Protein AF-A0A927Z178-F1 (afdb_monomer_lite)

Structure (mmCIF, N/CA/C/O backbone):
data_AF-A0A927Z178-F1
#
_entry.id   AF-A0A927Z178-F1
#
loop_
_atom_site.group_PDB
_atom_site.id
_atom_site.type_symbol
_atom_site.label_atom_id
_atom_site.label_alt_id
_atom_site.label_comp_id
_atom_site.label_asym_id
_atom_site.label_entity_id
_atom_site.label_seq_id
_atom_site.pdbx_PDB_ins_code
_atom_site.Cartn_x
_atom_site.Cartn_y
_atom_site.Cartn_z
_atom_site.occupancy
_atom_site.B_iso_or_equiv
_atom_site.auth_seq_id
_atom_site.auth_comp_id
_atom_site.auth_asym_id
_atom_site.auth_atom_id
_atom_site.pdbx_PDB_model_num
ATOM 1 N N . MET A 1 1 ? 0.555 -9.175 7.198 1.00 87.00 1 MET A N 1
ATOM 2 C CA . MET A 1 1 ? -0.044 -7.856 7.503 1.00 87.00 1 MET A CA 1
ATOM 3 C C . MET A 1 1 ? -0.631 -7.259 6.215 1.00 87.00 1 MET A C 1
ATOM 5 O O . MET A 1 1 ? -0.418 -7.835 5.148 1.00 87.00 1 MET A O 1
ATOM 9 N N . LEU A 1 2 ? -1.438 -6.190 6.300 1.00 92.81 2 LEU A N 1
ATOM 10 C CA . LEU A 1 2 ? -2.242 -5.662 5.179 1.00 92.81 2 LEU A CA 1
ATOM 11 C C . LEU A 1 2 ? -1.410 -5.178 3.979 1.00 92.81 2 LEU A C 1
ATOM 13 O O . LEU A 1 2 ? -1.779 -5.439 2.836 1.00 92.81 2 LEU A O 1
ATOM 17 N N . GLY A 1 3 ? -0.276 -4.519 4.211 1.00 95.38 3 GLY A N 1
ATOM 18 C CA . GLY A 1 3 ? 0.617 -4.073 3.141 1.00 95.38 3 GLY A CA 1
ATOM 19 C C . GLY A 1 3 ? 1.133 -5.235 2.289 1.00 95.38 3 GLY A C 1
ATOM 20 O O . GLY A 1 3 ? 1.122 -5.150 1.063 1.00 95.38 3 GLY A O 1
ATOM 21 N N . THR A 1 4 ? 1.476 -6.362 2.916 1.00 94.50 4 THR A N 1
ATOM 22 C CA . THR A 1 4 ? 1.897 -7.588 2.216 1.00 94.50 4 THR A CA 1
ATOM 23 C C . THR A 1 4 ? 0.761 -8.185 1.382 1.00 94.50 4 THR A C 1
ATOM 25 O O . THR A 1 4 ? 0.989 -8.594 0.246 1.00 94.50 4 THR A O 1
ATOM 28 N N . VAL A 1 5 ? -0.475 -8.193 1.900 1.00 94.94 5 VAL A N 1
ATOM 29 C CA . VAL A 1 5 ? -1.657 -8.657 1.144 1.00 94.94 5 VAL A CA 1
ATOM 30 C C . VAL A 1 5 ? -1.853 -7.816 -0.117 1.00 94.94 5 VAL A C 1
ATOM 32 O O . VAL A 1 5 ? -2.030 -8.360 -1.207 1.00 94.94 5 VAL A O 1
ATOM 35 N N . ILE A 1 6 ? -1.774 -6.491 0.020 1.00 96.69 6 ILE A N 1
ATOM 36 C CA . ILE A 1 6 ? -1.900 -5.558 -1.103 1.00 96.69 6 ILE A CA 1
ATOM 37 C C . ILE A 1 6 ? -0.756 -5.770 -2.103 1.00 96.69 6 ILE A C 1
ATOM 39 O O . ILE A 1 6 ? -0.992 -5.817 -3.310 1.00 96.69 6 ILE A O 1
ATOM 43 N N . LYS A 1 7 ? 0.480 -5.941 -1.618 1.00 97.06 7 LYS A N 1
ATOM 44 C CA . LYS A 1 7 ? 1.656 -6.199 -2.458 1.00 97.06 7 LYS A CA 1
ATOM 45 C C . LYS A 1 7 ? 1.487 -7.468 -3.292 1.00 97.06 7 LYS A C 1
ATOM 47 O O . LYS A 1 7 ? 1.749 -7.437 -4.492 1.00 97.06 7 LYS A O 1
ATOM 52 N N . ASN A 1 8 ? 1.027 -8.553 -2.673 1.00 95.44 8 ASN A N 1
ATOM 53 C CA . ASN A 1 8 ? 0.785 -9.816 -3.365 1.00 95.44 8 ASN A CA 1
ATOM 54 C C . ASN A 1 8 ? -0.306 -9.653 -4.423 1.00 95.44 8 ASN A C 1
ATOM 56 O O . ASN A 1 8 ? -0.086 -10.016 -5.569 1.00 95.44 8 ASN A O 1
ATOM 60 N N . TYR A 1 9 ? -1.415 -8.985 -4.091 1.00 96.75 9 TYR A N 1
ATOM 61 C CA . TYR A 1 9 ? -2.468 -8.694 -5.066 1.00 96.75 9 TYR A CA 1
ATOM 62 C C . TYR A 1 9 ? -1.954 -7.917 -6.289 1.00 96.75 9 TYR A C 1
ATOM 64 O O . TYR A 1 9 ? -2.296 -8.249 -7.424 1.00 96.75 9 TYR A O 1
ATOM 72 N N . ILE A 1 10 ? -1.116 -6.897 -6.074 1.00 97.75 10 ILE A N 1
ATOM 73 C CA . ILE A 1 10 ? -0.498 -6.122 -7.159 1.00 97.75 10 ILE A CA 1
ATOM 74 C C . ILE A 1 10 ? 0.353 -7.031 -8.055 1.00 97.75 10 ILE A C 1
ATOM 76 O O . ILE A 1 10 ? 0.218 -6.973 -9.278 1.00 97.75 10 ILE A O 1
ATOM 80 N N . ASN A 1 11 ? 1.186 -7.885 -7.455 1.00 97.19 11 ASN A N 1
ATOM 81 C CA . ASN A 1 11 ? 2.058 -8.804 -8.186 1.00 97.19 11 ASN A CA 1
ATOM 82 C C . ASN A 1 11 ? 1.256 -9.858 -8.969 1.00 97.19 11 ASN A C 1
ATOM 84 O O . ASN A 1 11 ? 1.506 -10.048 -10.157 1.00 97.19 11 ASN A O 1
ATOM 88 N N . ASP A 1 12 ? 0.254 -10.477 -8.342 1.00 97.12 12 ASP A N 1
ATOM 89 C CA . ASP A 1 12 ? -0.584 -11.525 -8.941 1.00 97.12 12 ASP A CA 1
ATOM 90 C C . ASP A 1 12 ? -1.393 -11.009 -10.141 1.00 97.12 12 ASP A C 1
ATOM 92 O O . ASP A 1 12 ? -1.711 -11.753 -11.067 1.00 97.12 12 ASP A O 1
ATOM 96 N N . LYS A 1 13 ? -1.727 -9.713 -10.143 1.00 97.12 13 LYS A N 1
ATOM 97 C CA . LYS A 1 13 ? -2.418 -9.038 -11.250 1.00 97.12 13 LYS A CA 1
ATOM 98 C C . LYS A 1 13 ? -1.472 -8.463 -12.308 1.00 97.12 13 LYS A C 1
ATOM 100 O O . LYS A 1 13 ? -1.956 -7.868 -13.270 1.00 97.12 13 LYS A O 1
ATOM 105 N N . GLY A 1 14 ? -0.154 -8.596 -12.142 1.00 97.56 14 GLY A N 1
ATOM 106 C CA . GLY A 1 14 ? 0.838 -7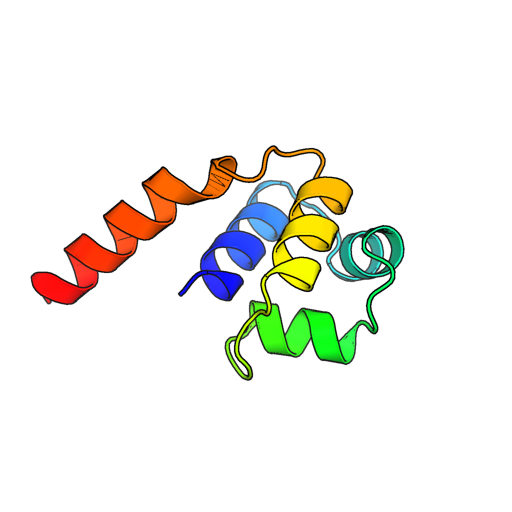.995 -13.040 1.00 97.56 14 GLY A CA 1
ATOM 107 C C . GLY A 1 14 ? 0.796 -6.462 -13.053 1.00 97.56 14 GLY A C 1
ATOM 108 O O . GLY A 1 14 ? 1.147 -5.835 -14.052 1.00 97.56 14 GLY A O 1
ATOM 109 N N . LEU A 1 15 ? 0.322 -5.841 -11.967 1.00 97.88 15 LEU A N 1
ATOM 110 C CA . LEU A 1 15 ? 0.210 -4.391 -11.846 1.00 97.88 15 LEU A CA 1
ATOM 111 C C . LEU A 1 15 ? 1.553 -3.775 -11.437 1.00 97.88 15 LEU A C 1
ATOM 113 O O . LEU A 1 15 ? 2.319 -4.332 -10.653 1.00 97.88 15 LEU A O 1
ATOM 117 N N . ILE A 1 16 ? 1.825 -2.568 -11.932 1.00 97.44 16 ILE A N 1
ATOM 118 C CA . ILE A 1 16 ? 3.072 -1.854 -11.644 1.00 97.44 16 ILE A CA 1
ATOM 119 C C . ILE A 1 16 ? 2.889 -0.988 -10.390 1.00 97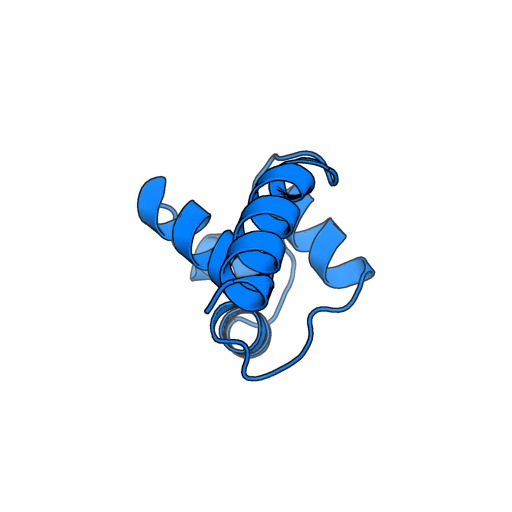.44 16 ILE A C 1
ATOM 121 O O . ILE A 1 16 ? 2.112 -0.033 -10.407 1.00 97.44 16 ILE A O 1
ATOM 125 N N . GLN A 1 17 ? 3.647 -1.270 -9.323 1.00 97.31 17 GLN A N 1
ATOM 126 C CA . GLN A 1 17 ? 3.559 -0.557 -8.035 1.00 97.31 17 GLN A CA 1
ATOM 127 C C . GLN A 1 17 ? 3.686 0.968 -8.174 1.00 97.31 17 GLN A C 1
ATOM 129 O O . GLN A 1 17 ? 2.904 1.699 -7.569 1.00 97.31 17 GLN A O 1
ATOM 134 N N . SER A 1 18 ? 4.606 1.457 -9.014 1.00 97.75 18 SER A N 1
ATOM 135 C CA . SER A 1 18 ? 4.777 2.899 -9.250 1.00 97.75 18 SER A CA 1
ATOM 136 C C . SER A 1 18 ? 3.541 3.558 -9.861 1.00 97.75 18 SER A C 1
ATOM 138 O O . SER A 1 18 ? 3.190 4.667 -9.469 1.00 97.75 18 SER A O 1
ATOM 140 N N . ARG A 1 19 ? 2.823 2.854 -10.744 1.00 98.44 19 ARG A N 1
ATOM 141 C CA . ARG A 1 19 ? 1.561 3.335 -11.323 1.00 98.44 19 ARG A CA 1
ATOM 142 C C . ARG A 1 19 ? 0.427 3.352 -10.305 1.00 98.44 19 ARG A C 1
ATOM 144 O O . ARG A 1 19 ? -0.424 4.233 -10.363 1.00 98.44 19 ARG A O 1
ATOM 151 N N . ILE A 1 20 ? 0.402 2.401 -9.371 1.00 98.50 20 ILE A N 1
ATOM 152 C CA . ILE A 1 20 ? -0.592 2.398 -8.290 1.00 98.50 20 ILE A CA 1
ATOM 153 C C . ILE A 1 20 ? -0.320 3.535 -7.301 1.00 98.50 20 ILE A C 1
ATOM 155 O O . ILE A 1 20 ? -1.255 4.238 -6.933 1.00 98.50 20 ILE A O 1
ATOM 159 N N . ALA A 1 21 ? 0.942 3.773 -6.934 1.00 98.50 21 ALA A N 1
ATOM 160 C CA . ALA A 1 21 ? 1.322 4.897 -6.077 1.00 98.50 21 ALA A CA 1
ATOM 161 C C . ALA A 1 21 ? 0.948 6.254 -6.704 1.00 98.50 21 ALA A C 1
ATOM 163 O O . ALA A 1 21 ? 0.373 7.105 -6.027 1.00 98.50 21 ALA A O 1
ATOM 164 N N . GLU A 1 22 ? 1.204 6.419 -8.007 1.00 98.56 22 GLU A N 1
ATOM 165 C CA . GLU A 1 22 ? 0.804 7.595 -8.791 1.00 98.56 22 GLU A CA 1
ATOM 166 C C . GLU A 1 22 ? -0.719 7.810 -8.739 1.00 98.56 22 GLU A C 1
ATOM 168 O O . GLU A 1 22 ? -1.179 8.881 -8.347 1.00 98.56 22 GLU A O 1
ATOM 173 N N . LYS A 1 23 ? -1.515 6.769 -9.025 1.00 98.38 23 LYS A N 1
ATOM 174 C CA . LYS A 1 23 ? -2.989 6.822 -8.946 1.00 98.38 23 LYS A CA 1
ATOM 175 C C . LYS A 1 23 ? -3.514 7.104 -7.537 1.00 98.38 23 LYS A C 1
ATOM 177 O O . LYS A 1 23 ? -4.537 7.764 -7.387 1.00 98.38 23 LYS A O 1
ATOM 182 N N . ALA A 1 24 ? -2.829 6.605 -6.510 1.00 98.06 24 ALA A N 1
ATOM 183 C CA . ALA A 1 24 ? -3.172 6.850 -5.113 1.00 98.06 24 ALA A CA 1
ATOM 184 C C . ALA A 1 24 ? -2.746 8.251 -4.633 1.00 98.06 24 ALA A C 1
ATOM 186 O O . ALA A 1 24 ? -3.055 8.622 -3.499 1.00 98.06 24 ALA A O 1
ATOM 187 N N . ASN A 1 25 ? -2.040 9.026 -5.468 1.00 98.00 25 ASN A N 1
ATOM 188 C CA . ASN A 1 25 ? -1.399 10.286 -5.101 1.00 98.00 25 ASN A CA 1
ATOM 189 C C . ASN A 1 25 ? -0.510 10.126 -3.852 1.00 98.00 25 ASN A C 1
ATOM 191 O O . ASN A 1 25 ? -0.645 10.847 -2.858 1.00 98.00 25 ASN A O 1
ATOM 195 N N . MET A 1 26 ? 0.352 9.107 -3.879 1.00 97.81 26 MET A N 1
ATOM 196 C CA . MET A 1 26 ? 1.266 8.760 -2.794 1.00 97.81 26 MET A CA 1
ATOM 197 C C . MET A 1 26 ? 2.714 8.766 -3.287 1.00 97.81 26 MET A C 1
ATOM 199 O O . MET A 1 26 ? 2.997 8.236 -4.365 1.00 97.81 26 MET A O 1
ATOM 203 N N . PRO A 1 27 ? 3.670 9.285 -2.492 1.00 98.06 27 PRO A N 1
ATOM 204 C CA . PRO A 1 27 ? 5.082 9.110 -2.797 1.00 98.06 27 PRO A CA 1
ATOM 205 C C . PRO A 1 27 ? 5.427 7.620 -2.883 1.00 98.06 27 PRO A C 1
ATOM 207 O O . PRO A 1 27 ? 5.048 6.839 -2.006 1.00 98.06 27 PRO A O 1
ATOM 210 N N . ILE A 1 28 ? 6.185 7.222 -3.906 1.00 98.12 28 ILE A N 1
ATOM 211 C CA . ILE A 1 28 ? 6.525 5.810 -4.132 1.00 98.12 28 ILE A CA 1
ATOM 212 C C . ILE A 1 28 ? 7.273 5.184 -2.948 1.00 98.12 28 ILE A C 1
ATOM 214 O O . ILE A 1 28 ? 7.019 4.035 -2.606 1.00 98.12 28 ILE A O 1
ATOM 218 N N . ASN A 1 29 ? 8.128 5.947 -2.262 1.00 98.19 29 ASN A N 1
ATOM 219 C CA . ASN A 1 29 ? 8.843 5.464 -1.077 1.00 98.19 29 ASN A CA 1
ATOM 220 C C . ASN A 1 29 ? 7.870 5.139 0.063 1.00 98.19 29 ASN A C 1
ATOM 222 O O . ASN A 1 29 ? 7.901 4.037 0.595 1.00 98.19 29 ASN A O 1
ATOM 226 N N . THR A 1 30 ? 6.933 6.050 0.342 1.00 98.00 30 THR A N 1
ATOM 227 C CA . THR A 1 30 ? 5.830 5.860 1.298 1.00 98.00 30 THR A CA 1
ATOM 228 C C . THR A 1 30 ? 5.002 4.619 0.965 1.00 98.00 30 THR A C 1
ATOM 230 O O . THR A 1 30 ? 4.753 3.786 1.835 1.00 98.00 30 THR A O 1
ATOM 233 N N . PHE A 1 31 ? 4.593 4.473 -0.296 1.00 98.31 31 PHE A N 1
ATOM 234 C CA . PHE A 1 31 ? 3.818 3.321 -0.751 1.00 98.31 31 PHE A CA 1
ATOM 235 C C . PHE A 1 31 ? 4.608 2.01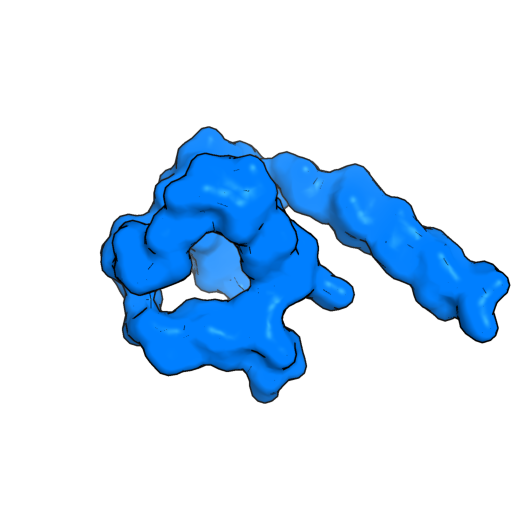4 -0.585 1.00 98.31 31 PHE A C 1
ATOM 237 O O . PHE A 1 31 ? 4.097 1.042 -0.035 1.00 98.31 31 PHE A O 1
ATOM 244 N N . ASN A 1 32 ? 5.887 2.008 -0.961 1.00 98.06 32 ASN A N 1
ATOM 245 C CA . ASN A 1 32 ? 6.763 0.853 -0.794 1.00 98.06 32 ASN A CA 1
ATOM 246 C C . ASN A 1 32 ? 7.016 0.516 0.681 1.00 98.06 32 ASN A C 1
ATOM 248 O O . ASN A 1 32 ? 7.111 -0.663 1.015 1.00 98.06 32 ASN A O 1
ATOM 252 N N . ASP A 1 33 ? 7.132 1.504 1.567 1.00 98.31 33 ASP A N 1
ATOM 253 C CA . ASP A 1 33 ? 7.277 1.267 3.006 1.00 98.31 33 ASP A CA 1
ATOM 254 C C . ASP A 1 33 ? 6.034 0.592 3.591 1.00 98.31 33 ASP A C 1
ATOM 256 O O . ASP A 1 33 ? 6.176 -0.316 4.408 1.00 98.31 33 ASP A O 1
ATOM 260 N N . ILE A 1 34 ? 4.837 0.965 3.124 1.00 97.75 34 ILE A N 1
ATOM 261 C CA . ILE A 1 34 ? 3.582 0.284 3.474 1.00 97.75 34 ILE A CA 1
ATOM 262 C C . ILE A 1 34 ? 3.593 -1.154 2.949 1.00 97.75 34 ILE A C 1
ATOM 264 O O . ILE A 1 34 ? 3.398 -2.094 3.714 1.00 97.75 34 ILE A O 1
ATOM 268 N N . LEU A 1 35 ? 3.852 -1.349 1.651 1.00 97.44 35 LEU A N 1
ATOM 269 C CA . LEU A 1 35 ? 3.793 -2.673 1.018 1.00 97.44 35 LEU A CA 1
ATOM 270 C C . LEU A 1 35 ? 4.808 -3.671 1.592 1.00 97.44 35 LEU A C 1
ATOM 272 O O . LEU A 1 35 ? 4.586 -4.879 1.540 1.00 97.44 35 LEU A O 1
ATOM 276 N N . ASN A 1 36 ? 5.932 -3.173 2.107 1.00 96.94 36 ASN A N 1
ATOM 277 C CA . ASN A 1 36 ? 6.970 -3.982 2.739 1.00 96.94 36 ASN A CA 1
ATOM 278 C C . ASN A 1 36 ? 6.882 -3.981 4.273 1.00 96.94 36 ASN A C 1
ATOM 280 O O . ASN A 1 36 ? 7.827 -4.429 4.915 1.00 96.94 36 ASN A O 1
ATOM 284 N N . GLU A 1 37 ? 5.793 -3.464 4.852 1.00 95.12 37 GLU A N 1
ATOM 285 C CA . GLU A 1 37 ? 5.544 -3.439 6.303 1.00 95.12 37 GLU A CA 1
ATOM 286 C C . GLU A 1 37 ? 6.638 -2.731 7.120 1.00 95.12 37 GLU A C 1
ATOM 288 O O . GLU A 1 37 ? 6.785 -2.954 8.320 1.00 95.12 37 GLU A O 1
ATOM 293 N N . ARG A 1 38 ? 7.407 -1.836 6.488 1.00 97.00 38 ARG A N 1
ATOM 294 C CA . ARG A 1 38 ? 8.368 -0.967 7.186 1.00 97.00 38 ARG A CA 1
ATOM 295 C C . ARG A 1 38 ? 7.670 0.156 7.943 1.00 97.00 38 ARG A C 1
ATOM 297 O O . ARG A 1 38 ? 8.267 0.776 8.818 1.00 97.00 38 ARG A O 1
ATOM 304 N N . ARG A 1 39 ? 6.402 0.410 7.618 1.00 95.31 39 ARG A N 1
ATOM 305 C CA . ARG A 1 39 ? 5.513 1.288 8.376 1.00 95.31 39 ARG A CA 1
ATOM 306 C C . ARG A 1 39 ? 4.082 0.770 8.361 1.00 95.31 39 ARG A C 1
ATOM 308 O O . ARG A 1 39 ? 3.692 0.025 7.465 1.00 95.31 39 ARG A O 1
ATOM 315 N N . LYS A 1 40 ? 3.283 1.253 9.311 1.00 94.12 40 LYS A N 1
ATOM 316 C CA . LYS A 1 40 ? 1.838 1.018 9.331 1.00 94.12 40 LYS A CA 1
ATOM 317 C C . LYS A 1 40 ? 1.136 1.825 8.236 1.00 94.12 40 LYS A C 1
ATOM 319 O O . LYS A 1 40 ? 1.569 2.919 7.873 1.00 94.12 40 LYS A O 1
ATOM 324 N N . ILE A 1 41 ? 0.056 1.252 7.719 1.00 95.69 41 ILE A N 1
ATOM 325 C CA . ILE A 1 41 ? -0.864 1.913 6.797 1.00 95.69 41 ILE A CA 1
ATOM 326 C C . ILE A 1 41 ? -1.913 2.690 7.590 1.00 95.69 41 ILE A C 1
ATOM 328 O O . ILE A 1 41 ? -2.538 2.136 8.493 1.00 95.69 41 ILE A O 1
ATOM 332 N N . GLU A 1 42 ? -2.118 3.955 7.236 1.00 96.56 42 GLU A N 1
ATOM 333 C CA . GLU A 1 42 ? -3.186 4.771 7.814 1.00 96.56 42 GLU A CA 1
ATOM 334 C C . GLU A 1 42 ? -4.507 4.575 7.055 1.00 96.56 42 GLU A C 1
ATOM 336 O O . GLU A 1 42 ? -4.527 4.272 5.859 1.00 96.56 42 GLU A O 1
ATOM 341 N N . THR A 1 43 ? -5.639 4.812 7.720 1.00 96.12 43 THR A N 1
ATOM 342 C CA . THR A 1 43 ? -6.980 4.578 7.147 1.00 96.12 43 THR A CA 1
ATOM 343 C C . THR A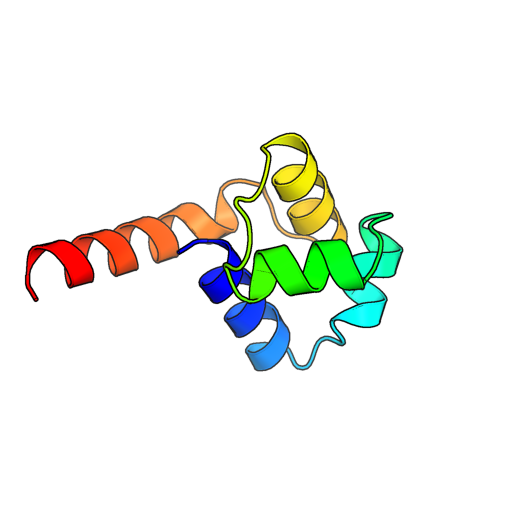 1 43 ? -7.215 5.333 5.831 1.00 96.12 43 THR A C 1
ATOM 345 O O . THR A 1 43 ? -7.712 4.762 4.861 1.00 96.12 43 THR A O 1
ATOM 348 N N . LEU A 1 44 ? -6.816 6.608 5.752 1.00 97.62 44 LEU A N 1
ATOM 349 C CA . LEU A 1 44 ? -6.956 7.402 4.522 1.00 97.62 44 LEU A CA 1
ATOM 350 C C . LEU A 1 44 ? -6.079 6.878 3.379 1.00 97.62 44 LEU A C 1
ATOM 352 O O . LEU A 1 44 ? -6.446 6.992 2.211 1.00 97.62 44 LEU A O 1
ATOM 356 N N . GLU A 1 45 ? -4.925 6.303 3.701 1.00 97.81 45 GLU A N 1
ATOM 357 C CA . GLU A 1 45 ? 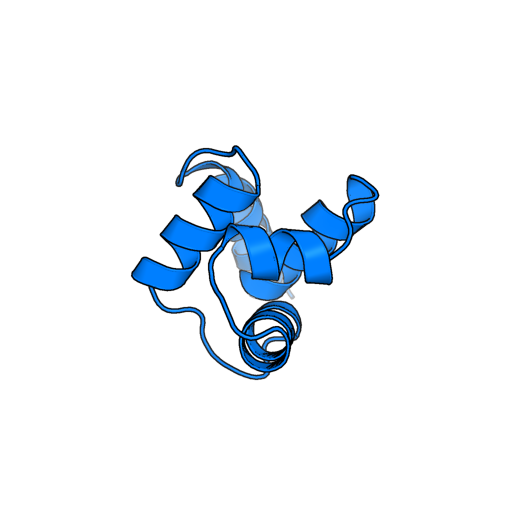-4.021 5.721 2.711 1.00 97.81 45 GLU A CA 1
ATOM 358 C C . GLU A 1 45 ? -4.592 4.420 2.176 1.00 97.81 45 GLU A C 1
ATOM 360 O O . GLU A 1 45 ? -4.609 4.213 0.967 1.00 97.81 45 GLU A O 1
ATOM 365 N N . TYR A 1 46 ? -5.169 3.598 3.051 1.00 97.44 46 TYR A N 1
ATOM 366 C CA . TYR A 1 46 ? 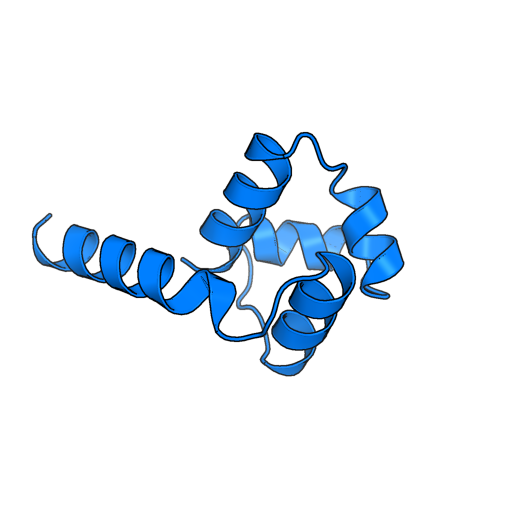-5.906 2.414 2.635 1.00 97.44 46 TYR A CA 1
ATOM 367 C C . TYR A 1 46 ? -7.037 2.748 1.654 1.00 97.44 46 TYR A C 1
ATOM 369 O O . TYR A 1 46 ? -7.143 2.105 0.608 1.00 97.44 46 TYR A O 1
ATOM 377 N N . PHE A 1 47 ? -7.825 3.796 1.922 1.00 97.94 47 PHE A N 1
ATOM 378 C CA . PHE A 1 47 ? -8.874 4.238 0.998 1.00 97.94 47 PHE A CA 1
ATOM 379 C C . PHE A 1 47 ? -8.326 4.677 -0.363 1.00 97.94 47 PHE A C 1
ATOM 381 O O . PHE A 1 47 ? -8.848 4.258 -1.399 1.00 97.94 47 PHE A O 1
ATOM 388 N N . LYS A 1 48 ? -7.244 5.464 -0.382 1.00 98.38 48 LYS A N 1
ATOM 389 C CA . LYS A 1 48 ? -6.583 5.884 -1.629 1.00 98.38 48 LYS A CA 1
ATOM 390 C C . LYS A 1 48 ? -6.067 4.692 -2.430 1.00 98.38 48 LYS A C 1
ATOM 392 O O . LYS A 1 48 ? -6.247 4.644 -3.644 1.00 98.38 48 LYS A O 1
ATOM 397 N N . ILE A 1 49 ? -5.468 3.714 -1.755 1.00 98.31 49 ILE A N 1
ATOM 398 C CA . ILE A 1 49 ? -4.928 2.510 -2.389 1.00 98.31 49 ILE A CA 1
ATOM 399 C C . ILE A 1 49 ? -6.054 1.642 -2.960 1.00 98.31 49 ILE A C 1
ATOM 401 O O . ILE A 1 49 ? -5.957 1.219 -4.110 1.00 98.31 49 ILE A O 1
ATOM 405 N N . CYS A 1 50 ? -7.148 1.428 -2.221 1.00 98.12 50 CYS A N 1
ATOM 406 C CA . CYS A 1 50 ? -8.317 0.699 -2.731 1.00 98.12 50 CYS A CA 1
ATOM 407 C C . CYS A 1 50 ? -8.900 1.379 -3.975 1.00 98.12 50 CYS A C 1
ATOM 409 O O . CYS A 1 50 ? -9.118 0.724 -4.995 1.00 98.12 50 CYS A O 1
ATOM 411 N N . SER A 1 51 ? -9.051 2.708 -3.929 1.00 98.31 51 SER A N 1
ATOM 412 C CA . SER A 1 51 ? -9.503 3.500 -5.075 1.00 98.31 51 SER A CA 1
ATOM 413 C C . SER A 1 51 ? -8.560 3.369 -6.277 1.00 98.31 51 SER A C 1
ATOM 415 O O . SER A 1 51 ? -9.026 3.202 -7.401 1.00 98.31 51 SER A O 1
ATOM 417 N N . ALA A 1 52 ? -7.242 3.410 -6.064 1.00 98.44 52 ALA A N 1
ATOM 418 C CA . ALA A 1 52 ? -6.240 3.274 -7.124 1.00 98.44 52 ALA A CA 1
ATOM 419 C C . ALA A 1 52 ? -6.221 1.874 -7.765 1.00 98.44 52 ALA A C 1
ATOM 421 O O . ALA A 1 52 ? -5.909 1.735 -8.952 1.00 98.44 52 ALA A O 1
ATOM 422 N N . LEU A 1 53 ? -6.561 0.849 -6.981 1.00 98.00 53 LEU A N 1
ATOM 423 C CA . LEU A 1 53 ? -6.682 -0.544 -7.410 1.00 98.00 53 LEU A CA 1
ATOM 424 C C . LEU A 1 53 ? -8.057 -0.879 -8.007 1.00 98.00 53 LEU A C 1
ATOM 426 O O . LEU A 1 53 ? -8.214 -1.966 -8.560 1.00 98.00 53 LEU A O 1
ATOM 430 N N . GLY A 1 54 ? -9.035 0.027 -7.910 1.00 97.50 54 GLY A N 1
ATOM 431 C CA . GLY A 1 54 ? -10.399 -0.200 -8.390 1.00 97.50 54 GLY A CA 1
ATOM 432 C C . GLY A 1 54 ? -11.164 -1.256 -7.588 1.00 97.50 54 GLY A C 1
ATOM 433 O O . GLY A 1 54 ? -12.025 -1.935 -8.142 1.00 97.50 54 GLY A O 1
ATOM 434 N N . VAL A 1 55 ? -10.839 -1.424 -6.304 1.00 97.31 55 VAL A N 1
ATOM 435 C CA . VAL A 1 55 ? -11.503 -2.373 -5.398 1.00 97.31 55 VAL A CA 1
ATOM 436 C C . VAL A 1 55 ? -12.225 -1.630 -4.277 1.00 97.31 55 VAL A C 1
ATOM 438 O O . VAL A 1 55 ? -11.879 -0.498 -3.937 1.00 97.31 55 VAL A O 1
ATOM 441 N N . ASN A 1 56 ? -13.239 -2.263 -3.685 1.00 96.69 56 ASN A N 1
ATOM 442 C CA . ASN A 1 56 ? -13.917 -1.704 -2.518 1.00 96.69 56 ASN A CA 1
ATOM 443 C C . ASN A 1 56 ? -13.057 -1.852 -1.245 1.00 96.69 56 ASN A C 1
ATOM 445 O O . ASN A 1 56 ? -12.075 -2.592 -1.205 1.00 96.69 56 ASN A O 1
ATOM 449 N N . THR A 1 57 ? -13.445 -1.155 -0.181 1.00 94.38 57 THR A N 1
ATOM 450 C CA . THR A 1 57 ? -12.678 -1.082 1.072 1.00 94.38 57 THR A CA 1
ATOM 451 C C . THR A 1 57 ? -12.787 -2.341 1.930 1.00 94.38 57 THR A C 1
ATOM 453 O O . THR A 1 57 ? -12.030 -2.496 2.884 1.00 94.38 57 THR A O 1
ATOM 456 N N . GLU A 1 58 ? -13.700 -3.254 1.607 1.00 94.25 58 GLU A N 1
ATOM 457 C CA . GLU A 1 58 ? -13.840 -4.552 2.271 1.00 94.25 58 GLU A CA 1
ATOM 458 C C . GLU A 1 58 ? -13.116 -5.680 1.524 1.00 94.25 58 GLU A C 1
ATOM 460 O O . GLU A 1 58 ? -13.002 -6.783 2.048 1.00 94.25 58 GLU A O 1
ATOM 465 N N . PHE A 1 59 ? -12.570 -5.410 0.335 1.00 95.12 59 PHE A N 1
ATOM 466 C CA . PHE A 1 59 ? -12.006 -6.417 -0.566 1.00 95.12 59 PHE A CA 1
ATOM 467 C C . PHE A 1 59 ? -10.917 -7.279 0.086 1.00 95.12 59 PHE A C 1
ATOM 469 O O . PHE A 1 59 ? -10.806 -8.471 -0.185 1.00 95.12 59 PHE A O 1
ATOM 476 N N . PHE A 1 60 ? -10.117 -6.690 0.976 1.00 93.88 60 PHE A N 1
ATOM 477 C CA . PHE A 1 60 ? -9.033 -7.391 1.662 1.00 93.88 60 PHE A CA 1
ATOM 478 C C . PHE A 1 60 ? -9.433 -7.990 3.019 1.00 93.88 60 PHE A C 1
ATOM 480 O O . PHE A 1 60 ? -8.587 -8.584 3.685 1.00 93.88 60 PHE A O 1
ATOM 487 N N . LYS A 1 61 ? -10.699 -7.870 3.437 1.00 89.69 61 LYS A N 1
ATOM 488 C CA . LYS A 1 61 ? -11.180 -8.315 4.755 1.00 89.69 61 LYS A CA 1
ATOM 489 C C . LYS A 1 61 ? -10.991 -9.816 4.967 1.00 89.69 61 LYS A C 1
ATOM 491 O O . LYS A 1 61 ? -10.437 -10.211 5.986 1.00 89.69 61 LYS A O 1
ATOM 496 N N . GLU A 1 62 ? -11.393 -10.641 4.004 1.00 82.62 62 GLU A N 1
ATOM 497 C CA . GLU A 1 62 ? -11.294 -12.106 4.111 1.00 82.62 62 GLU A CA 1
ATOM 498 C C . GLU A 1 62 ? -9.833 -12.563 4.189 1.00 82.62 62 GLU A C 1
ATOM 500 O O . GLU A 1 62 ? -9.454 -13.271 5.118 1.00 82.62 62 GLU A O 1
ATOM 505 N N . LYS A 1 63 ? -8.975 -12.044 3.300 1.00 79.75 63 LYS A N 1
ATOM 506 C CA . LYS A 1 63 ? -7.533 -12.344 3.302 1.00 79.75 63 LYS A CA 1
ATOM 507 C C . LYS A 1 63 ? -6.834 -11.902 4.590 1.00 79.75 63 LYS A C 1
ATOM 509 O O . LYS A 1 63 ? -5.889 -12.552 5.032 1.00 79.75 63 LYS A O 1
ATOM 514 N N . LEU A 1 64 ? -7.281 -10.806 5.206 1.00 79.81 64 LEU A N 1
ATOM 515 C CA . LEU A 1 64 ? -6.780 -10.377 6.513 1.00 79.81 64 LEU A CA 1
ATOM 516 C C . LEU A 1 64 ? -7.172 -11.352 7.626 1.00 79.81 64 LEU A C 1
ATOM 518 O O . LEU A 1 64 ? -6.342 -11.653 8.482 1.00 79.81 64 LEU A O 1
ATOM 522 N N . VAL A 1 65 ? -8.413 -11.844 7.611 1.00 79.00 65 VAL A N 1
ATOM 523 C CA . VAL A 1 65 ? -8.900 -12.828 8.587 1.00 79.00 65 VAL A CA 1
ATOM 524 C C . VAL A 1 65 ? -8.140 -14.145 8.438 1.00 79.00 65 VAL A C 1
ATOM 526 O O . VAL A 1 65 ? -7.637 -14.658 9.433 1.00 79.00 65 VAL A O 1
ATOM 529 N N . GLU A 1 66 ? -7.970 -14.644 7.213 1.00 73.81 66 GLU A N 1
ATOM 530 C CA . GLU A 1 66 ? -7.206 -15.865 6.925 1.00 73.81 66 GLU A CA 1
ATOM 531 C C . GLU A 1 66 ? -5.761 -15.778 7.437 1.00 73.81 66 GLU A C 1
ATOM 533 O O . GLU A 1 66 ? -5.295 -16.674 8.138 1.00 73.81 66 GLU A O 1
ATOM 538 N N . MET A 1 67 ? -5.056 -14.674 7.160 1.00 68.56 67 MET A N 1
ATOM 539 C CA . MET A 1 67 ? -3.685 -14.488 7.648 1.00 68.56 67 MET A CA 1
ATOM 540 C C . MET A 1 67 ? -3.604 -14.365 9.173 1.00 68.56 67 MET A C 1
ATOM 542 O O . MET A 1 67 ? -2.647 -14.855 9.769 1.00 68.56 67 MET A O 1
ATOM 546 N N . ASN A 1 68 ? -4.581 -13.720 9.817 1.00 67.25 68 ASN A N 1
ATOM 547 C CA . ASN A 1 68 ? -4.619 -13.646 11.278 1.00 67.25 68 ASN A CA 1
ATOM 548 C C . ASN A 1 68 ? -4.890 -15.010 11.914 1.00 67.25 68 ASN A C 1
ATOM 550 O O . ASN A 1 68 ? -4.304 -15.306 12.950 1.00 67.25 68 ASN A O 1
ATOM 554 N N . LEU A 1 69 ? -5.736 -15.838 11.299 1.00 61.19 69 LEU A N 1
ATOM 555 C CA . LEU A 1 69 ? -5.983 -17.197 11.772 1.00 61.19 69 LEU A CA 1
ATOM 556 C C . LEU A 1 69 ? -4.720 -18.048 11.680 1.00 61.19 69 LEU A C 1
ATOM 558 O O . LEU A 1 69 ? -4.406 -18.715 12.656 1.00 61.19 69 LEU A O 1
ATOM 562 N N . ILE A 1 70 ? -3.968 -17.968 10.576 1.00 60.94 70 ILE A N 1
ATOM 563 C CA . ILE A 1 70 ? -2.693 -18.689 10.423 1.00 60.94 70 ILE A CA 1
ATOM 564 C C . ILE A 1 70 ? -1.718 -18.312 11.545 1.00 60.94 70 ILE A C 1
ATOM 566 O O . ILE A 1 70 ? -1.199 -19.205 12.200 1.00 60.94 70 ILE A O 1
ATOM 570 N N . ASN A 1 71 ? -1.552 -17.017 11.838 1.00 57.50 71 ASN A N 1
ATOM 571 C CA . ASN A 1 71 ? -0.653 -16.550 12.904 1.00 57.50 71 ASN A CA 1
ATOM 572 C C . ASN A 1 71 ? -1.091 -16.959 14.325 1.00 57.50 71 ASN A C 1
ATOM 574 O O . ASN A 1 71 ? -0.300 -16.846 15.254 1.00 57.50 71 ASN A O 1
ATOM 578 N N . LEU A 1 72 ? -2.349 -17.367 14.521 1.00 57.00 72 LEU A N 1
ATOM 579 C CA . LEU A 1 72 ? -2.856 -17.859 15.807 1.00 57.00 72 LEU A CA 1
ATOM 580 C C . LEU A 1 72 ? -2.648 -19.373 15.992 1.00 57.00 72 LEU A C 1
ATOM 582 O O . LEU A 1 72 ? -2.794 -19.858 17.112 1.00 57.00 72 LEU A O 1
ATOM 586 N N . VAL A 1 73 ? -2.335 -20.119 14.926 1.00 59.91 73 VAL A N 1
ATOM 587 C CA . VAL A 1 73 ? -2.108 -21.581 14.959 1.00 59.91 73 VAL A CA 1
ATOM 588 C C . VAL A 1 73 ? -0.669 -21.987 14.620 1.00 59.91 73 VAL A C 1
ATOM 590 O O . VAL A 1 73 ? -0.380 -23.179 14.519 1.00 59.91 73 VAL A O 1
ATOM 593 N N . SER A 1 74 ? 0.227 -21.014 14.461 1.00 50.94 74 SER A N 1
ATOM 594 C CA . SER A 1 74 ? 1.664 -21.179 14.200 1.00 50.94 74 SER A CA 1
ATOM 595 C C . SER A 1 74 ? 2.488 -20.563 15.318 1.00 50.94 74 SER A C 1
ATOM 597 O O . SER A 1 74 ? 3.462 -21.209 15.753 1.00 50.94 74 SER A O 1
#

Secondary structure (DSSP, 8-state):
-HHHHHHHHHHHTT--HHHHHHHTT--HHHHHHHHTTSSPPPHHHHHHHHHHHT--TTTTHHHHHHHHHHHHH-

Foldseek 3Di:
DVLCVLLVVCVVVVHDLVQLCVQLVHDSVVSVCSNVVVDPDDPSSLVSSCVSVVHDSCVCVVVVVVVVVVVVVD

pLDDT: mean 91.63, std 12.04, range [50.94, 98.56]

Radius of gyration: 12.09 Å; chains: 1; bounding box: 23×32×29 Å

Sequence (74 aa):
MLGTVIKNYINDKGLIQSRIAEKANMPINTFNDILNERRKIETLEYFKICSALGVNTEFFKEKLVEMNLINLVS